Protein AF-A0A448UA08-F1 (afdb_monomer)

Mean predicted aligned error: 3.62 Å

Structure (mmCIF, N/CA/C/O backbone):
data_AF-A0A448UA08-F1
#
_entry.id   AF-A0A448UA08-F1
#
loop_
_atom_site.group_PDB
_atom_site.id
_atom_site.type_symbol
_atom_site.label_atom_id
_atom_site.label_alt_id
_atom_site.label_comp_id
_atom_site.label_asym_id
_atom_site.label_entity_id
_atom_site.label_seq_id
_atom_site.pdbx_PDB_ins_code
_atom_site.Cartn_x
_atom_site.Cartn_y
_atom_site.Cartn_z
_atom_site.occupancy
_atom_site.B_iso_or_equiv
_atom_site.auth_seq_id
_atom_site.auth_comp_id
_atom_site.auth_asym_id
_atom_site.auth_atom_id
_atom_site.pdbx_PDB_model_num
ATOM 1 N N . MET A 1 1 ? 6.856 -16.428 -6.184 1.00 82.19 1 MET A N 1
ATOM 2 C CA . MET A 1 1 ? 8.152 -16.648 -6.868 1.00 82.19 1 MET A CA 1
ATOM 3 C C . MET A 1 1 ? 9.101 -15.541 -6.446 1.00 82.19 1 MET A C 1
ATOM 5 O O . MET A 1 1 ? 8.613 -14.481 -6.077 1.00 82.19 1 MET A O 1
ATOM 9 N N . ASN A 1 2 ? 10.417 -15.766 -6.490 1.00 85.62 2 ASN A N 1
ATOM 10 C CA . ASN A 1 2 ? 11.399 -14.715 -6.211 1.00 85.62 2 ASN A CA 1
ATOM 11 C C . ASN A 1 2 ? 12.069 -14.265 -7.522 1.00 85.62 2 ASN A C 1
ATOM 13 O O . ASN A 1 2 ? 12.850 -15.025 -8.102 1.00 85.62 2 ASN A O 1
ATOM 17 N N . LEU A 1 3 ? 11.740 -13.056 -7.995 1.00 88.75 3 LEU A N 1
ATOM 18 C CA . LEU A 1 3 ? 12.295 -12.510 -9.236 1.00 88.75 3 LEU A CA 1
ATOM 19 C C . LEU A 1 3 ? 13.782 -12.180 -9.096 1.00 88.75 3 LEU A C 1
ATOM 21 O O . LEU A 1 3 ? 14.525 -12.410 -10.042 1.00 88.75 3 LEU A O 1
ATOM 25 N N . GLU A 1 4 ? 14.241 -11.792 -7.907 1.00 88.69 4 GLU A N 1
ATOM 26 C CA . GLU A 1 4 ? 15.662 -11.582 -7.616 1.00 88.69 4 GLU A CA 1
ATOM 27 C C . GLU A 1 4 ? 16.489 -12.848 -7.891 1.00 88.69 4 GLU A C 1
ATOM 29 O O . GLU A 1 4 ? 17.577 -12.789 -8.453 1.00 88.69 4 GLU A O 1
ATOM 34 N N . THR A 1 5 ? 15.955 -14.026 -7.553 1.00 92.19 5 THR A N 1
ATOM 35 C CA . THR A 1 5 ? 16.651 -15.301 -7.795 1.00 92.19 5 THR A CA 1
ATOM 36 C C . THR A 1 5 ? 16.575 -15.742 -9.259 1.00 92.19 5 THR A C 1
ATOM 38 O O . THR A 1 5 ? 17.511 -16.351 -9.772 1.00 92.19 5 THR A O 1
ATOM 41 N N . ILE A 1 6 ? 15.454 -15.474 -9.935 1.00 94.62 6 ILE A N 1
ATOM 42 C CA . ILE A 1 6 ? 15.188 -15.970 -11.296 1.00 94.62 6 ILE A CA 1
ATOM 43 C C . ILE A 1 6 ? 15.793 -15.048 -12.363 1.00 94.62 6 ILE A C 1
ATOM 45 O O . ILE A 1 6 ? 16.348 -15.521 -13.353 1.00 94.62 6 ILE A O 1
ATOM 49 N N . ASN A 1 7 ? 15.668 -13.737 -12.178 1.00 95.75 7 ASN A N 1
ATOM 50 C CA . ASN A 1 7 ? 16.154 -12.708 -13.086 1.00 95.75 7 ASN A CA 1
ATOM 51 C C . ASN A 1 7 ? 16.550 -11.439 -12.297 1.00 95.75 7 ASN A C 1
ATOM 53 O O . ASN A 1 7 ? 15.835 -10.434 -12.343 1.00 95.75 7 ASN A O 1
ATOM 57 N N . PRO A 1 8 ? 17.704 -11.455 -11.604 1.00 95.44 8 PRO A N 1
ATOM 58 C CA . PRO A 1 8 ? 18.147 -10.345 -10.753 1.00 95.44 8 PRO A CA 1
ATOM 59 C C . PRO A 1 8 ? 18.327 -9.033 -11.517 1.00 95.44 8 PRO A C 1
ATOM 61 O O . PRO A 1 8 ? 18.159 -7.956 -10.956 1.00 95.44 8 PRO A O 1
ATOM 64 N N . LYS A 1 9 ? 18.658 -9.105 -12.813 1.00 97.12 9 LYS A N 1
ATOM 65 C CA . LYS A 1 9 ? 18.801 -7.911 -13.649 1.00 97.12 9 LYS A CA 1
ATOM 66 C C . LYS A 1 9 ? 17.457 -7.213 -13.855 1.00 97.12 9 LYS A C 1
ATOM 68 O O . LYS A 1 9 ? 17.401 -5.993 -13.767 1.00 97.12 9 LYS A O 1
ATOM 73 N N . LEU A 1 10 ? 16.401 -7.983 -14.122 1.00 97.31 10 LEU A N 1
ATOM 74 C CA . LEU A 1 10 ? 15.052 -7.436 -14.266 1.00 97.31 10 LEU A CA 1
ATOM 75 C C . LEU A 1 10 ? 14.540 -6.876 -12.935 1.00 97.31 10 LEU A C 1
ATOM 77 O O . LEU A 1 10 ? 13.966 -5.795 -12.924 1.00 97.31 10 LEU A O 1
ATOM 81 N N . GLU A 1 11 ? 14.803 -7.566 -11.822 1.00 95.31 11 GLU A N 1
ATOM 82 C CA . GLU A 1 11 ? 14.469 -7.058 -10.484 1.00 95.31 11 GLU A CA 1
ATOM 83 C C . GLU A 1 11 ? 15.167 -5.718 -10.195 1.00 95.31 11 GLU A C 1
ATOM 85 O O . GLU A 1 11 ? 14.524 -4.768 -9.759 1.00 95.31 11 GLU A O 1
ATOM 90 N N . SER A 1 12 ? 16.467 -5.606 -10.504 1.00 96.81 12 SER A N 1
ATOM 91 C CA . SER A 1 12 ? 17.219 -4.351 -10.355 1.00 96.81 12 SER A CA 1
ATOM 92 C C . SER A 1 12 ? 16.632 -3.230 -11.209 1.00 96.81 12 SER A C 1
ATOM 94 O O . SER A 1 12 ? 16.455 -2.124 -10.713 1.00 96.81 12 SER A O 1
ATOM 96 N N . GLU A 1 13 ? 16.276 -3.509 -12.467 1.00 98.12 13 GLU A N 1
ATOM 97 C CA . GLU A 1 13 ? 15.674 -2.514 -13.364 1.00 98.12 13 GLU A CA 1
ATOM 98 C C . GLU A 1 13 ? 14.334 -1.991 -12.821 1.00 98.12 13 GLU A C 1
ATOM 100 O O . GLU A 1 13 ? 14.085 -0.786 -12.829 1.00 98.12 13 GLU A O 1
ATOM 105 N N . ILE A 1 14 ? 13.485 -2.878 -12.293 1.00 98.25 14 ILE A N 1
ATOM 106 C CA . ILE A 1 14 ? 12.217 -2.498 -11.654 1.00 98.25 14 ILE A CA 1
ATOM 107 C C . ILE A 1 14 ? 12.486 -1.638 -10.408 1.00 98.25 14 ILE A C 1
ATOM 109 O O . ILE A 1 14 ? 11.881 -0.574 -10.257 1.00 98.25 14 ILE A O 1
ATOM 113 N N . ASN A 1 15 ? 13.417 -2.055 -9.545 1.00 96.25 15 ASN A N 1
ATOM 114 C CA . ASN A 1 15 ? 13.786 -1.322 -8.329 1.00 96.25 15 ASN A CA 1
ATOM 115 C C . ASN A 1 15 ? 14.348 0.073 -8.640 1.00 96.25 15 ASN A C 1
ATOM 117 O O . ASN A 1 15 ? 14.017 1.039 -7.953 1.00 96.25 15 ASN A O 1
ATOM 121 N N . GLU A 1 16 ? 15.168 0.197 -9.684 1.00 97.94 16 GLU A N 1
ATOM 122 C CA . GLU A 1 16 ? 15.737 1.468 -10.136 1.00 97.94 16 GLU A CA 1
ATOM 123 C C . GLU A 1 16 ? 14.648 2.430 -10.616 1.00 97.94 16 GLU A C 1
ATOM 125 O O . GLU A 1 16 ? 14.655 3.595 -10.218 1.00 97.94 16 GLU A O 1
ATOM 130 N N . LEU A 1 17 ? 13.670 1.947 -11.394 1.00 98.44 17 LEU A N 1
ATOM 131 C CA . LEU A 1 17 ? 12.537 2.764 -11.842 1.00 98.44 17 LEU A CA 1
ATOM 132 C C . LEU A 1 17 ? 11.699 3.280 -10.666 1.00 98.44 17 LEU A C 1
ATOM 134 O O . LEU A 1 17 ? 11.322 4.454 -10.656 1.00 98.44 17 LEU A O 1
ATOM 138 N N . VAL A 1 18 ? 11.430 2.435 -9.664 1.00 97.44 18 VAL A N 1
ATOM 139 C CA . VAL A 1 18 ? 10.711 2.856 -8.448 1.00 97.44 18 VAL A CA 1
ATOM 140 C C . VAL A 1 18 ? 11.518 3.905 -7.683 1.00 97.44 18 VAL A C 1
ATOM 142 O O . VAL A 1 18 ? 10.982 4.970 -7.374 1.00 97.44 18 VAL A O 1
ATOM 145 N N . CYS A 1 19 ? 12.812 3.663 -7.448 1.00 96.56 19 CYS A N 1
ATOM 146 C CA . CYS A 1 19 ? 13.693 4.609 -6.758 1.00 96.56 19 CYS A CA 1
ATOM 147 C C . CYS A 1 19 ? 13.777 5.963 -7.476 1.00 96.56 19 CYS A C 1
ATOM 149 O O . CYS A 1 19 ? 13.692 7.008 -6.831 1.00 96.56 19 CYS A O 1
ATOM 151 N N . GLU A 1 20 ? 13.927 5.959 -8.803 1.00 97.19 20 GLU A N 1
ATOM 152 C CA . GLU A 1 20 ? 13.999 7.185 -9.601 1.00 97.19 20 GLU A CA 1
ATOM 153 C C . GLU A 1 20 ? 12.710 8.011 -9.470 1.00 97.19 20 GLU A C 1
ATOM 155 O O . GLU A 1 20 ? 12.763 9.244 -9.368 1.00 97.19 20 GLU A O 1
ATOM 160 N N . SER A 1 21 ? 11.563 7.329 -9.420 1.00 97.50 21 SER A N 1
ATOM 161 C CA . SER A 1 21 ? 10.237 7.946 -9.398 1.00 97.50 21 SER A CA 1
ATOM 162 C C . SER A 1 21 ? 10.002 8.867 -8.191 1.00 97.50 21 SER A C 1
ATOM 164 O O . SER A 1 21 ? 9.302 9.868 -8.325 1.00 97.50 21 SER A O 1
ATOM 166 N N . HIS A 1 22 ? 10.628 8.603 -7.035 1.00 93.94 22 HIS A N 1
ATOM 167 C CA . HIS A 1 22 ? 10.411 9.358 -5.788 1.00 93.94 22 HIS A CA 1
ATOM 168 C C . HIS A 1 22 ? 10.786 10.843 -5.872 1.00 93.94 22 HIS A C 1
ATOM 170 O O . HIS A 1 22 ? 10.293 11.652 -5.092 1.00 93.94 22 HIS A O 1
ATOM 176 N N . SER A 1 23 ? 11.673 11.202 -6.801 1.00 94.12 23 SER A N 1
ATOM 177 C CA . SER A 1 23 ? 12.150 12.578 -6.986 1.00 94.12 23 SER A CA 1
ATOM 178 C C . SER A 1 23 ? 11.369 13.371 -8.037 1.00 94.12 23 SER A C 1
ATOM 180 O O . SER A 1 23 ? 11.673 14.543 -8.265 1.00 94.12 23 SER A O 1
ATOM 182 N N . LYS A 1 24 ? 10.407 12.732 -8.712 1.00 97.31 24 LYS A N 1
ATOM 183 C CA . LYS A 1 24 ? 9.719 13.284 -9.880 1.00 97.31 24 LYS A CA 1
ATOM 184 C C . LYS A 1 24 ? 8.374 13.900 -9.514 1.00 97.31 24 LYS A C 1
ATOM 186 O O . LYS A 1 24 ? 7.798 13.599 -8.468 1.00 97.31 24 LYS A O 1
ATOM 191 N N . ASP A 1 25 ? 7.863 14.748 -10.405 1.00 97.38 25 ASP A N 1
ATOM 192 C CA . ASP A 1 25 ? 6.482 15.215 -10.310 1.00 97.38 25 ASP A CA 1
ATOM 193 C C . ASP A 1 25 ? 5.482 14.078 -10.568 1.00 97.38 25 ASP A C 1
ATOM 195 O O . ASP A 1 25 ? 5.855 12.971 -10.956 1.00 97.38 25 ASP A O 1
ATOM 199 N N . PHE A 1 26 ? 4.195 14.352 -10.348 1.00 97.00 26 PHE A N 1
ATOM 200 C CA . PHE A 1 26 ? 3.144 13.345 -10.474 1.00 97.00 26 PHE A CA 1
ATOM 201 C C . PHE A 1 26 ? 3.161 12.622 -11.830 1.00 97.00 26 PHE A C 1
ATOM 203 O O . PHE A 1 26 ? 3.098 11.396 -11.862 1.00 97.00 26 PHE A O 1
ATOM 210 N N . SER A 1 27 ? 3.266 13.357 -12.942 1.00 97.62 27 SER A N 1
ATOM 211 C CA . SER A 1 27 ? 3.140 12.774 -14.283 1.00 97.62 27 SER A CA 1
ATOM 212 C C . SER A 1 27 ? 4.338 11.892 -14.620 1.00 97.62 27 SER A C 1
ATOM 214 O O . SER A 1 27 ? 4.181 10.818 -15.205 1.00 97.62 27 SER A O 1
ATOM 216 N N . GLU A 1 28 ? 5.542 12.344 -14.275 1.00 98.00 28 GLU A N 1
ATOM 217 C CA . GLU A 1 28 ? 6.762 11.571 -14.489 1.00 98.00 28 GLU A CA 1
ATOM 218 C C . GLU A 1 28 ? 6.836 10.364 -13.544 1.00 98.00 28 GLU A C 1
ATOM 220 O O . GLU A 1 28 ? 7.169 9.260 -13.983 1.00 98.00 28 GLU A O 1
ATOM 225 N N . ARG A 1 29 ? 6.461 10.543 -12.270 1.00 98.38 29 ARG A N 1
ATOM 226 C CA . ARG A 1 29 ? 6.401 9.468 -11.270 1.00 98.38 29 ARG A CA 1
ATOM 227 C C . ARG A 1 29 ? 5.413 8.383 -11.691 1.00 98.38 29 ARG A C 1
ATOM 229 O O . ARG A 1 29 ? 5.778 7.210 -11.701 1.00 98.38 29 ARG A O 1
ATOM 236 N N . GLU A 1 30 ? 4.205 8.757 -12.111 1.00 98.50 30 GLU A N 1
ATOM 237 C CA . GLU A 1 30 ? 3.192 7.819 -12.610 1.00 98.50 30 GLU A CA 1
ATOM 238 C C . GLU A 1 30 ? 3.712 7.017 -13.811 1.00 98.50 30 GLU A C 1
ATOM 240 O O . GLU A 1 30 ? 3.567 5.795 -13.860 1.00 98.50 30 GLU A O 1
ATOM 245 N N . SER A 1 31 ? 4.350 7.696 -14.770 1.00 98.50 31 SER A N 1
ATOM 246 C CA . SER A 1 31 ? 4.910 7.070 -15.971 1.00 98.50 31 SER A CA 1
ATOM 247 C C . SER A 1 31 ? 5.987 6.032 -15.634 1.00 98.50 31 SER A C 1
ATOM 249 O O . SER A 1 31 ? 5.935 4.900 -16.123 1.00 98.50 31 SER A O 1
ATOM 251 N N . LEU A 1 32 ? 6.933 6.379 -14.752 1.00 98.75 32 LEU A N 1
ATOM 252 C CA . LEU A 1 32 ? 7.996 5.470 -14.310 1.00 98.75 32 LEU A CA 1
ATOM 253 C C . LEU A 1 32 ? 7.443 4.258 -13.559 1.00 98.75 32 LEU A C 1
ATOM 255 O O . LEU A 1 32 ? 7.852 3.130 -13.832 1.00 98.75 32 LEU A O 1
ATOM 259 N N . LEU A 1 33 ? 6.485 4.472 -12.657 1.00 98.69 33 LEU A N 1
ATOM 260 C CA . LEU A 1 33 ? 5.883 3.392 -11.881 1.00 98.69 33 LEU A CA 1
ATOM 261 C C . LEU A 1 33 ? 5.042 2.447 -12.748 1.00 98.69 33 LEU A C 1
ATOM 263 O O . LEU A 1 33 ? 5.132 1.231 -12.592 1.00 98.69 33 LEU A O 1
ATOM 267 N N . LYS A 1 34 ? 4.279 2.967 -13.719 1.00 98.56 34 LYS A N 1
ATOM 268 C CA . LYS A 1 34 ? 3.564 2.124 -14.693 1.00 98.56 34 LYS A CA 1
ATOM 269 C C . LYS A 1 34 ? 4.529 1.334 -15.573 1.00 98.56 34 LYS A C 1
ATOM 271 O O . LYS A 1 34 ? 4.305 0.149 -15.797 1.00 98.56 34 LYS A O 1
ATOM 276 N N . LYS A 1 35 ? 5.637 1.948 -16.003 1.00 98.62 35 LYS A N 1
ATOM 277 C CA . LYS A 1 35 ? 6.702 1.238 -16.723 1.00 98.62 35 LYS A CA 1
ATOM 278 C C . LYS A 1 35 ? 7.294 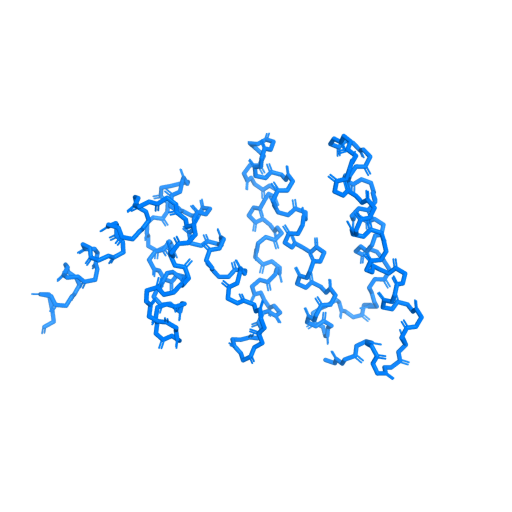0.111 -15.872 1.00 98.62 35 LYS A C 1
ATOM 280 O O . LYS A 1 35 ? 7.471 -0.990 -16.383 1.00 98.62 35 LYS A O 1
ATOM 285 N N . ALA A 1 36 ? 7.570 0.360 -14.591 1.00 98.62 36 ALA A N 1
ATOM 286 C CA . ALA A 1 36 ? 8.054 -0.665 -13.667 1.00 98.62 36 ALA A CA 1
ATOM 287 C C . ALA A 1 36 ? 7.044 -1.815 -13.523 1.00 98.62 36 ALA A C 1
ATOM 289 O O . ALA A 1 36 ? 7.430 -2.980 -13.559 1.00 98.62 36 ALA A O 1
ATOM 290 N N . PHE A 1 37 ? 5.749 -1.499 -13.436 1.00 98.50 37 PHE A N 1
ATOM 291 C CA . PHE A 1 37 ? 4.683 -2.498 -13.354 1.00 98.50 37 PHE A CA 1
ATOM 292 C C . PHE A 1 37 ? 4.602 -3.370 -14.615 1.00 98.50 37 PHE A C 1
ATOM 294 O O . PHE A 1 37 ? 4.483 -4.590 -14.517 1.00 98.50 37 PHE A O 1
ATOM 301 N N . ASP A 1 38 ? 4.720 -2.764 -15.798 1.00 98.44 38 ASP A N 1
ATOM 302 C CA . ASP A 1 38 ? 4.668 -3.469 -17.084 1.00 98.44 38 ASP A CA 1
ATOM 303 C C . ASP A 1 38 ? 5.864 -4.409 -17.317 1.00 98.44 38 ASP A C 1
ATOM 305 O O . ASP A 1 38 ? 5.757 -5.357 -18.101 1.00 98.44 38 ASP A O 1
ATOM 309 N N . LEU A 1 39 ? 6.989 -4.181 -16.629 1.00 98.38 39 LEU A N 1
ATOM 310 C CA . LEU A 1 39 ? 8.154 -5.071 -16.655 1.00 98.38 39 LEU A CA 1
ATOM 311 C C . LEU A 1 39 ? 7.957 -6.352 -15.830 1.00 98.38 39 LEU A C 1
ATOM 313 O O . LEU A 1 39 ? 8.658 -7.340 -16.069 1.00 98.38 39 LEU A O 1
ATOM 317 N N . ILE A 1 40 ? 7.014 -6.373 -14.882 1.00 97.62 40 ILE A N 1
ATOM 318 C CA . ILE A 1 40 ? 6.760 -7.548 -14.043 1.00 97.62 40 ILE A CA 1
ATOM 319 C C . ILE A 1 40 ? 6.195 -8.683 -14.917 1.00 97.62 40 ILE A C 1
ATOM 321 O O . ILE A 1 40 ? 5.174 -8.498 -15.592 1.00 97.62 40 ILE A O 1
ATOM 325 N N . PRO A 1 41 ? 6.795 -9.893 -14.907 1.00 96.75 41 PRO A N 1
ATOM 326 C CA . PRO A 1 41 ? 6.301 -10.988 -15.730 1.00 96.75 41 PRO A CA 1
ATOM 327 C C . PRO A 1 41 ? 4.860 -11.376 -15.377 1.00 96.75 41 PRO A C 1
ATOM 329 O O . PRO A 1 41 ? 4.481 -11.483 -14.210 1.00 96.75 41 PRO A O 1
ATOM 332 N N . LYS A 1 42 ? 4.038 -11.642 -16.396 1.00 95.81 42 LYS A N 1
ATOM 333 C CA . LYS A 1 42 ? 2.649 -12.067 -16.187 1.00 95.81 42 LYS A CA 1
ATOM 334 C C . LY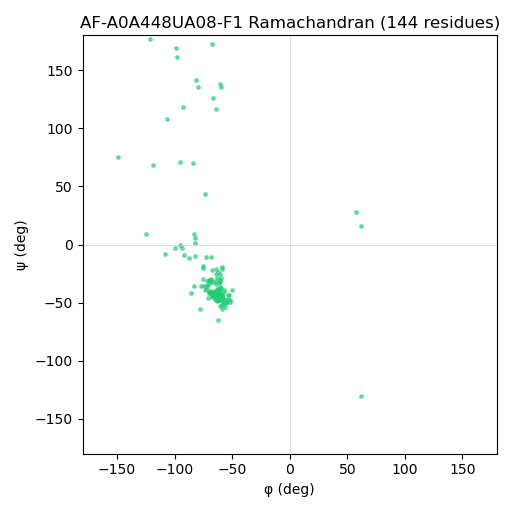S A 1 42 ? 2.567 -13.572 -15.881 1.00 95.81 42 LYS A C 1
ATOM 336 O O . LYS A 1 42 ? 3.260 -14.351 -16.534 1.00 95.81 42 LYS A O 1
ATOM 341 N N . PRO A 1 43 ? 1.676 -13.994 -14.965 1.00 95.44 43 PRO A N 1
ATOM 342 C CA . PRO A 1 43 ? 0.766 -13.151 -14.186 1.00 95.44 43 PRO A CA 1
ATOM 343 C C . PRO A 1 43 ? 1.478 -12.483 -12.993 1.00 95.44 43 PRO A C 1
ATOM 345 O O . PRO A 1 43 ? 2.219 -13.131 -12.256 1.00 95.44 43 PRO A O 1
ATOM 348 N N . VAL A 1 44 ? 1.225 -11.184 -12.787 1.00 94.38 44 VAL A N 1
ATOM 349 C CA . VAL A 1 44 ? 1.934 -10.358 -11.784 1.00 94.38 44 VAL A CA 1
ATOM 350 C C . VAL A 1 44 ? 1.755 -10.867 -10.350 1.00 94.38 44 VAL A C 1
ATOM 352 O O . VAL A 1 44 ? 2.630 -10.690 -9.506 1.00 94.38 44 VAL A O 1
ATOM 355 N N . ASN A 1 45 ? 0.660 -11.582 -10.077 1.00 90.75 45 ASN A N 1
ATOM 356 C CA . ASN A 1 45 ? 0.373 -12.135 -8.756 1.00 90.75 45 ASN A CA 1
ATOM 357 C C . ASN A 1 45 ? 1.318 -13.264 -8.311 1.00 90.75 45 ASN A C 1
ATOM 359 O O . ASN A 1 45 ? 1.324 -13.639 -7.143 1.00 90.75 45 ASN A O 1
ATOM 363 N N . GLN A 1 46 ? 2.151 -13.792 -9.209 1.00 92.31 46 GLN A N 1
ATOM 364 C CA . GLN A 1 46 ? 3.175 -14.779 -8.859 1.00 92.31 46 GLN A CA 1
ATOM 365 C C . GLN A 1 46 ? 4.456 -14.146 -8.295 1.00 92.31 46 GLN A C 1
ATOM 367 O O . GLN A 1 46 ? 5.305 -14.872 -7.766 1.00 92.31 46 GLN A O 1
ATOM 372 N N . TRP A 1 47 ? 4.598 -12.821 -8.368 1.00 92.44 47 TRP A N 1
ATOM 373 C CA . TRP A 1 47 ? 5.828 -12.082 -8.070 1.00 92.44 47 TRP A CA 1
ATOM 374 C C . TRP A 1 47 ? 5.617 -11.108 -6.908 1.00 92.44 47 TRP A C 1
ATOM 376 O O . TRP A 1 47 ? 5.616 -9.897 -7.094 1.00 92.44 47 TRP A O 1
ATOM 386 N N . SER A 1 48 ? 5.409 -11.644 -5.702 1.00 90.31 48 SER A N 1
ATOM 387 C CA . SER A 1 48 ? 4.980 -10.868 -4.529 1.00 90.31 48 SER A CA 1
ATOM 388 C C . SER A 1 48 ? 5.838 -9.634 -4.253 1.00 90.31 48 SER A C 1
ATOM 390 O O . SER A 1 48 ? 5.277 -8.559 -4.079 1.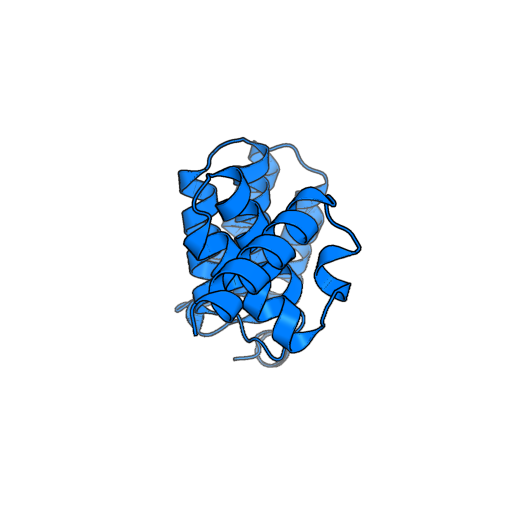00 90.31 48 SER A O 1
ATOM 392 N N . HIS A 1 49 ? 7.169 -9.757 -4.258 1.00 90.06 49 HIS A N 1
ATOM 393 C CA . HIS A 1 49 ? 8.065 -8.639 -3.947 1.00 90.06 49 HIS A CA 1
ATOM 394 C C . HIS A 1 49 ? 7.939 -7.459 -4.937 1.00 90.06 49 HIS A C 1
ATOM 396 O O . HIS A 1 49 ? 7.451 -6.406 -4.514 1.00 90.06 49 HIS A O 1
ATOM 402 N N . PRO A 1 50 ? 8.273 -7.599 -6.238 1.00 93.69 50 PRO A N 1
ATOM 403 C CA . PRO A 1 50 ? 8.190 -6.473 -7.170 1.00 93.69 50 PRO A CA 1
ATOM 404 C C . PRO A 1 50 ? 6.750 -5.984 -7.361 1.00 93.69 50 PRO A C 1
ATOM 406 O O . PRO A 1 50 ? 6.526 -4.779 -7.474 1.00 93.69 50 PRO A O 1
ATOM 409 N N . THR A 1 51 ? 5.754 -6.880 -7.327 1.00 94.88 51 THR A N 1
ATOM 410 C CA . THR A 1 51 ? 4.347 -6.476 -7.437 1.00 94.88 51 THR A CA 1
ATOM 411 C C . THR A 1 51 ? 3.920 -5.637 -6.241 1.00 94.88 51 THR A C 1
ATOM 413 O O . THR A 1 51 ? 3.354 -4.568 -6.444 1.00 94.88 51 THR A O 1
ATOM 416 N N . THR A 1 52 ? 4.224 -6.044 -5.005 1.00 93.19 52 THR A N 1
ATOM 417 C CA . THR A 1 52 ? 3.874 -5.254 -3.809 1.00 93.19 52 THR A CA 1
ATOM 418 C C . THR A 1 52 ? 4.563 -3.893 -3.837 1.00 93.19 52 THR A C 1
ATOM 420 O O . THR A 1 52 ? 3.904 -2.874 -3.659 1.00 93.19 52 THR A O 1
ATOM 423 N N . MET A 1 53 ? 5.869 -3.858 -4.117 1.00 93.56 53 MET A N 1
ATOM 424 C CA . MET A 1 53 ? 6.644 -2.616 -4.136 1.00 93.56 53 MET A CA 1
ATOM 425 C C . MET A 1 53 ? 6.078 -1.600 -5.140 1.00 93.56 53 MET A C 1
ATOM 427 O O . MET A 1 53 ? 5.809 -0.456 -4.775 1.00 93.56 53 MET A O 1
ATOM 431 N N . VAL A 1 54 ? 5.862 -2.009 -6.396 1.00 96.88 54 VAL A N 1
ATOM 432 C CA . VAL A 1 54 ? 5.377 -1.095 -7.443 1.00 96.88 54 VAL A CA 1
ATOM 433 C C . VAL A 1 54 ? 3.937 -0.651 -7.180 1.00 96.88 54 VAL A C 1
ATOM 435 O O . VAL A 1 54 ? 3.604 0.520 -7.360 1.00 96.88 54 VAL A O 1
ATOM 438 N N . THR A 1 55 ? 3.070 -1.570 -6.749 1.00 97.06 55 THR A N 1
ATOM 439 C CA . THR A 1 55 ? 1.650 -1.258 -6.532 1.00 97.06 55 THR A CA 1
ATOM 440 C C . THR A 1 55 ? 1.431 -0.362 -5.317 1.00 97.06 55 THR A C 1
ATOM 442 O O . THR A 1 55 ? 0.594 0.532 -5.389 1.00 97.06 55 THR A O 1
ATOM 445 N N . ILE A 1 56 ? 2.220 -0.499 -4.247 1.00 96.25 56 ILE A N 1
ATOM 446 C CA . ILE A 1 56 ? 2.172 0.442 -3.119 1.00 96.25 56 ILE A CA 1
ATOM 447 C C . ILE A 1 56 ? 2.661 1.828 -3.527 1.00 96.25 56 ILE A C 1
ATOM 449 O O . ILE A 1 56 ? 1.970 2.803 -3.254 1.00 96.25 56 ILE A O 1
ATOM 453 N N . ALA A 1 57 ? 3.767 1.926 -4.268 1.00 97.19 57 ALA A N 1
ATOM 454 C CA . ALA A 1 57 ? 4.252 3.220 -4.743 1.00 97.19 57 ALA A CA 1
ATOM 455 C C . ALA A 1 57 ? 3.228 3.940 -5.648 1.00 97.19 57 ALA A C 1
ATOM 457 O O . ALA A 1 57 ? 3.096 5.164 -5.585 1.00 97.19 57 ALA A O 1
ATOM 458 N N . LEU A 1 58 ? 2.484 3.192 -6.477 1.00 98.50 58 LEU A N 1
ATOM 459 C CA . LEU A 1 58 ? 1.365 3.729 -7.261 1.00 98.50 58 LEU A CA 1
ATOM 460 C C . LEU A 1 58 ? 0.203 4.155 -6.364 1.00 98.50 58 LEU A C 1
ATOM 462 O O . LEU A 1 58 ? -0.351 5.234 -6.555 1.00 98.50 58 LEU A O 1
ATOM 466 N N . ALA A 1 59 ? -0.164 3.330 -5.386 1.00 98.12 59 ALA A N 1
ATOM 467 C CA . ALA A 1 59 ? -1.252 3.640 -4.474 1.00 98.12 59 ALA A CA 1
ATOM 468 C C . ALA A 1 59 ? -0.998 4.923 -3.672 1.00 98.12 59 ALA A C 1
ATOM 470 O O . ALA A 1 59 ? -1.883 5.770 -3.608 1.00 98.12 59 ALA A O 1
ATOM 471 N N . GLU A 1 60 ? 0.204 5.086 -3.116 1.00 97.19 60 GLU A N 1
ATOM 472 C CA . GLU A 1 60 ? 0.626 6.300 -2.408 1.00 97.19 60 GLU A CA 1
ATOM 473 C C . GLU A 1 60 ? 0.559 7.525 -3.321 1.00 97.19 60 GLU A C 1
ATOM 475 O O . GLU A 1 60 ? -0.035 8.533 -2.952 1.00 97.19 60 GLU A O 1
ATOM 480 N N . LEU A 1 61 ? 1.078 7.419 -4.552 1.00 98.25 61 LEU A N 1
ATOM 481 C CA . LEU A 1 61 ? 1.017 8.504 -5.534 1.00 98.25 61 LEU A CA 1
ATOM 482 C C . LEU A 1 61 ? -0.422 8.984 -5.780 1.00 98.25 61 LEU A C 1
ATOM 484 O O . LEU A 1 61 ? -0.685 10.188 -5.805 1.00 98.25 61 LEU A O 1
ATOM 488 N N . PHE A 1 62 ? -1.350 8.050 -5.990 1.00 98.50 62 PHE A N 1
ATOM 489 C CA . PHE A 1 62 ? -2.751 8.384 -6.241 1.00 98.50 62 PHE A CA 1
ATOM 490 C C . PHE A 1 62 ? -3.471 8.873 -4.985 1.00 98.50 62 PHE A C 1
ATOM 492 O O . PHE A 1 62 ? -4.298 9.779 -5.079 1.00 98.50 62 PHE A O 1
ATOM 499 N N . TYR A 1 63 ? -3.143 8.320 -3.819 1.00 98.00 63 TYR A N 1
ATOM 500 C CA . TYR A 1 63 ? -3.689 8.755 -2.538 1.00 98.00 63 TYR A CA 1
ATOM 501 C C . TYR A 1 63 ? -3.276 10.201 -2.219 1.00 98.00 63 TYR A C 1
ATOM 503 O O . TYR A 1 63 ? -4.148 11.028 -1.947 1.00 98.00 63 TYR A O 1
ATOM 511 N N . ASP A 1 64 ? -1.996 10.545 -2.388 1.00 96.25 64 ASP A N 1
ATOM 512 C CA . ASP A 1 64 ? -1.472 11.910 -2.217 1.00 96.25 64 ASP A CA 1
ATOM 513 C C . ASP A 1 64 ? -2.126 12.907 -3.189 1.00 96.25 64 ASP A C 1
ATOM 515 O O . ASP A 1 64 ? -2.342 14.077 -2.865 1.00 96.25 64 ASP A O 1
ATOM 519 N N . ALA A 1 65 ? -2.486 12.441 -4.389 1.00 97.19 65 ALA A N 1
ATOM 520 C CA . ALA A 1 65 ? -3.217 13.216 -5.391 1.00 97.19 65 ALA A CA 1
ATOM 521 C C . ALA A 1 65 ? -4.743 13.247 -5.166 1.00 97.19 65 ALA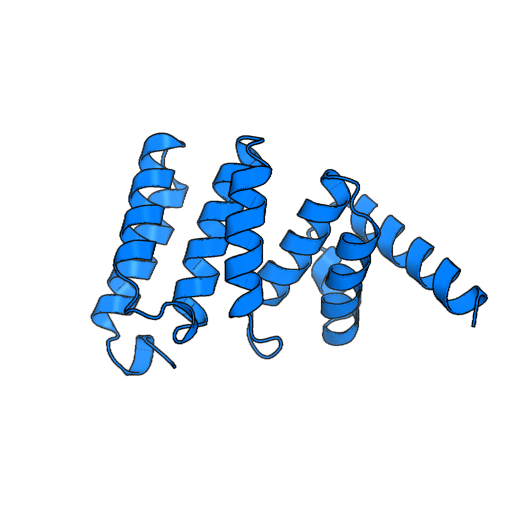 A C 1
ATOM 523 O O . ALA A 1 65 ? -5.478 13.777 -6.004 1.00 97.19 65 ALA A O 1
ATOM 524 N N . ASN A 1 66 ? -5.231 12.684 -4.055 1.00 96.88 66 ASN A N 1
ATOM 525 C CA . ASN A 1 66 ? -6.645 12.552 -3.707 1.00 96.88 66 ASN A CA 1
ATOM 526 C C . ASN A 1 66 ? -7.486 11.777 -4.750 1.00 96.88 66 ASN A C 1
ATOM 528 O O . ASN A 1 66 ? -8.693 11.988 -4.886 1.00 96.88 66 ASN A O 1
ATOM 532 N N . GLN A 1 67 ? -6.856 10.866 -5.494 1.00 98.06 67 GLN A N 1
ATOM 533 C CA . GLN A 1 67 ? -7.486 9.973 -6.470 1.00 98.06 67 GLN A CA 1
ATOM 534 C C . GLN A 1 67 ? -7.797 8.617 -5.820 1.00 98.06 67 GLN A C 1
ATOM 536 O O . GLN A 1 67 ? -7.167 7.598 -6.106 1.00 98.06 67 GLN A O 1
ATOM 541 N N . GLN A 1 68 ? -8.785 8.618 -4.922 1.00 97.19 68 GLN A N 1
ATOM 542 C CA . GLN A 1 68 ? -9.078 7.495 -4.021 1.00 97.19 68 GLN A CA 1
ATOM 543 C C . GLN A 1 68 ? -9.411 6.180 -4.751 1.00 97.19 68 GLN A C 1
ATOM 545 O O . GLN A 1 68 ? -8.977 5.116 -4.320 1.00 97.19 68 GLN A O 1
ATOM 550 N N . GLU A 1 69 ? -10.130 6.232 -5.878 1.00 97.56 69 GLU A N 1
ATOM 551 C CA . GLU A 1 69 ? -10.496 5.026 -6.642 1.00 97.56 69 GLU A CA 1
ATOM 552 C C . GLU A 1 69 ? -9.275 4.327 -7.265 1.00 97.56 69 GLU A C 1
ATOM 554 O O . GLU A 1 69 ? -9.159 3.100 -7.201 1.00 97.56 69 GLU A O 1
ATOM 559 N N . GLU A 1 70 ? -8.337 5.092 -7.835 1.00 98.25 70 GLU A N 1
ATOM 560 C CA . GLU A 1 70 ? -7.096 4.525 -8.375 1.00 98.25 70 GLU A CA 1
ATOM 561 C C . GLU A 1 70 ? -6.194 4.023 -7.246 1.00 98.25 70 GLU A C 1
ATOM 563 O O . GLU A 1 70 ? -5.658 2.919 -7.345 1.00 98.25 70 GLU A O 1
ATOM 568 N N . ALA A 1 71 ? -6.088 4.766 -6.142 1.00 98.44 71 ALA A N 1
ATOM 569 C CA . ALA A 1 71 ? -5.343 4.319 -4.970 1.00 98.44 71 ALA A CA 1
ATOM 570 C C . ALA A 1 71 ? -5.872 2.975 -4.433 1.00 98.44 71 ALA A C 1
ATOM 572 O O . ALA A 1 71 ? -5.098 2.030 -4.274 1.00 98.44 71 ALA A O 1
ATOM 573 N N . GLU A 1 72 ? -7.190 2.835 -4.240 1.00 98.12 72 GLU A N 1
ATOM 574 C CA . GLU A 1 72 ? -7.791 1.597 -3.723 1.00 98.12 72 GLU A CA 1
ATOM 575 C C . GLU A 1 72 ? -7.540 0.403 -4.656 1.00 98.12 72 GLU A C 1
ATOM 577 O O . GLU A 1 72 ? -7.271 -0.710 -4.196 1.00 98.12 72 GLU A O 1
ATOM 582 N N . LYS A 1 73 ? -7.607 0.615 -5.974 1.00 98.12 73 LYS A N 1
ATOM 583 C CA . LYS A 1 73 ? -7.322 -0.419 -6.978 1.00 98.12 73 LYS A CA 1
ATOM 584 C C . LYS A 1 73 ? -5.904 -0.971 -6.832 1.00 98.12 73 LYS A C 1
ATOM 586 O O . LYS A 1 73 ? -5.724 -2.189 -6.868 1.00 98.12 73 LYS A O 1
ATOM 591 N N . TRP A 1 74 ? -4.913 -0.103 -6.638 1.00 98.25 74 TRP A N 1
ATOM 592 C CA . TRP A 1 74 ? -3.529 -0.527 -6.437 1.00 98.25 74 TRP A CA 1
ATOM 593 C C . TRP A 1 74 ? -3.304 -1.169 -5.063 1.00 98.25 74 TRP A C 1
ATOM 595 O O . TRP A 1 74 ? -2.631 -2.197 -4.989 1.00 98.25 74 TRP A O 1
ATOM 605 N N . ILE A 1 75 ? -3.944 -0.660 -4.002 1.00 97.38 75 ILE A N 1
ATOM 606 C CA . ILE A 1 75 ? -3.926 -1.279 -2.661 1.00 97.38 75 ILE A CA 1
ATOM 607 C C . ILE A 1 75 ? -4.477 -2.706 -2.708 1.00 97.38 75 ILE A C 1
ATOM 609 O O . ILE A 1 75 ? -3.871 -3.616 -2.149 1.00 97.38 75 ILE A O 1
ATOM 613 N N . LYS A 1 76 ? -5.606 -2.930 -3.390 1.00 96.38 76 LYS A N 1
ATOM 614 C CA . LYS A 1 76 ? -6.204 -4.267 -3.533 1.00 96.38 76 LYS A CA 1
ATOM 615 C C . LYS A 1 76 ? -5.236 -5.243 -4.194 1.00 96.38 76 LYS A C 1
ATOM 617 O O . LYS A 1 76 ? -5.040 -6.335 -3.672 1.00 96.38 76 LYS A O 1
ATOM 622 N N . LEU A 1 77 ? -4.583 -4.829 -5.280 1.00 95.75 77 LEU A N 1
ATOM 623 C CA . LEU A 1 77 ? -3.598 -5.673 -5.954 1.00 95.75 77 LEU A CA 1
ATOM 624 C C . LEU A 1 77 ? -2.375 -5.960 -5.069 1.00 95.75 77 LEU A C 1
ATOM 626 O O . LEU A 1 77 ? -1.898 -7.092 -5.052 1.00 95.75 77 LEU A O 1
ATOM 630 N N . ALA A 1 78 ? -1.893 -4.972 -4.308 1.00 94.44 78 ALA A N 1
ATOM 631 C CA . ALA A 1 78 ? -0.813 -5.177 -3.343 1.00 94.44 78 ALA A CA 1
ATOM 632 C C . ALA A 1 78 ? -1.203 -6.223 -2.285 1.00 94.44 78 ALA A C 1
ATOM 634 O O . ALA A 1 78 ? -0.437 -7.139 -2.001 1.00 94.44 78 ALA A O 1
ATOM 635 N N . LEU A 1 79 ? -2.421 -6.128 -1.743 1.00 93.12 79 LEU A N 1
ATOM 636 C CA . LEU A 1 79 ? -2.943 -7.043 -0.725 1.00 93.12 79 LEU A CA 1
ATOM 637 C C . LEU A 1 79 ? -3.191 -8.466 -1.250 1.00 93.12 79 LEU A C 1
ATOM 639 O O . LEU A 1 79 ? -3.045 -9.419 -0.493 1.00 93.12 79 LEU A O 1
ATOM 643 N N . GLU A 1 80 ? -3.534 -8.635 -2.531 1.00 92.25 80 GLU A N 1
ATOM 644 C CA . GLU A 1 80 ? -3.703 -9.960 -3.153 1.00 92.25 80 GLU A CA 1
ATOM 645 C C . GLU A 1 80 ? -2.406 -10.780 -3.182 1.00 92.25 80 GLU A C 1
ATOM 647 O O . GLU A 1 80 ? -2.447 -12.012 -3.179 1.00 92.25 80 GLU A O 1
ATOM 652 N N . VAL A 1 81 ? -1.257 -10.103 -3.231 1.00 89.12 81 VAL A N 1
ATOM 653 C CA . VAL A 1 81 ? 0.070 -10.732 -3.331 1.00 89.12 81 VAL A CA 1
ATOM 654 C C . VAL A 1 81 ? 0.881 -10.620 -2.042 1.00 89.12 81 VAL A C 1
ATOM 656 O O . VAL A 1 81 ? 1.956 -11.217 -1.936 1.00 89.12 81 VAL A O 1
ATOM 659 N N . ALA A 1 82 ? 0.374 -9.840 -1.089 1.00 82.62 82 ALA A N 1
ATOM 660 C CA . ALA A 1 82 ? 0.999 -9.538 0.180 1.00 82.62 82 ALA A CA 1
ATOM 661 C C . ALA A 1 82 ? 1.156 -10.800 1.039 1.00 82.62 82 ALA A C 1
ATOM 663 O O . ALA A 1 82 ? 0.178 -11.388 1.498 1.00 82.62 82 ALA A O 1
ATOM 664 N N . ASP A 1 83 ? 2.398 -11.176 1.330 1.00 71.12 83 ASP A N 1
ATOM 665 C CA . ASP A 1 83 ? 2.718 -12.228 2.292 1.00 71.12 83 ASP A CA 1
ATOM 666 C C . ASP A 1 83 ? 2.953 -11.621 3.685 1.00 71.12 83 ASP A C 1
ATOM 668 O O . ASP A 1 83 ? 3.873 -10.827 3.886 1.00 71.12 83 ASP A O 1
ATOM 672 N N . ILE A 1 84 ? 2.135 -12.005 4.668 1.00 60.41 84 ILE A N 1
ATOM 673 C CA . ILE A 1 84 ? 2.255 -11.527 6.058 1.00 60.41 84 ILE A CA 1
ATOM 674 C C . ILE A 1 84 ? 3.634 -11.863 6.666 1.00 60.41 84 ILE A C 1
ATOM 676 O O . ILE A 1 84 ? 4.060 -11.195 7.599 1.00 60.41 84 ILE A O 1
ATOM 680 N N . SER A 1 85 ? 4.368 -12.842 6.123 1.00 57.44 85 SER A N 1
ATOM 681 C CA . SER A 1 85 ? 5.688 -13.257 6.624 1.00 57.44 85 SER A CA 1
ATOM 682 C C . SER A 1 85 ? 6.889 -12.410 6.147 1.00 57.44 85 SER A C 1
ATOM 684 O O . SER A 1 85 ? 8.026 -12.714 6.508 1.00 57.44 85 SER A O 1
ATOM 686 N N . SER A 1 86 ? 6.667 -11.354 5.353 1.00 58.19 86 SER A N 1
ATOM 687 C CA . SER A 1 86 ? 7.707 -10.512 4.716 1.00 58.19 86 SER A CA 1
ATOM 688 C C . SER A 1 86 ? 7.565 -9.026 5.146 1.00 58.19 86 SER A C 1
ATOM 690 O O . SER A 1 86 ? 6.613 -8.729 5.869 1.00 58.19 86 SER A O 1
ATOM 692 N N . PRO A 1 87 ? 8.431 -8.048 4.757 1.00 52.66 87 PRO A N 1
ATOM 693 C CA . PRO A 1 87 ? 8.361 -6.640 5.200 1.00 52.66 87 PRO A CA 1
ATOM 694 C C . PRO A 1 87 ? 7.205 -5.847 4.544 1.00 52.66 87 PRO A C 1
ATOM 696 O O . PRO A 1 87 ? 7.329 -4.696 4.142 1.00 52.66 87 PRO A O 1
ATOM 699 N N . ILE A 1 88 ? 6.047 -6.497 4.478 1.00 63.16 88 ILE A N 1
ATOM 700 C CA . ILE A 1 88 ? 4.763 -6.109 3.903 1.00 63.16 88 ILE A CA 1
ATOM 701 C C . ILE A 1 88 ? 3.851 -5.514 4.993 1.00 63.16 88 ILE A C 1
ATOM 703 O O . ILE A 1 88 ? 2.755 -5.041 4.713 1.00 63.16 88 ILE A O 1
ATOM 707 N N . ILE A 1 89 ? 4.317 -5.437 6.247 1.00 76.00 89 ILE A N 1
ATOM 708 C CA . ILE A 1 89 ? 3.642 -4.691 7.325 1.00 76.00 89 ILE A CA 1
ATOM 709 C C . ILE A 1 89 ? 3.297 -3.269 6.857 1.00 76.00 89 ILE A C 1
ATOM 711 O O . ILE A 1 89 ? 2.187 -2.811 7.118 1.00 76.00 89 ILE A O 1
ATOM 715 N N . GLY A 1 90 ? 4.198 -2.629 6.095 1.00 86.19 90 GLY A N 1
ATOM 716 C CA . GLY A 1 90 ? 3.973 -1.334 5.441 1.00 86.19 90 GLY A CA 1
ATOM 717 C C . GLY A 1 90 ? 2.710 -1.301 4.569 1.00 86.19 90 GLY A C 1
ATOM 718 O O . GLY A 1 90 ? 1.905 -0.384 4.675 1.00 86.19 90 GLY A O 1
ATOM 719 N N . THR A 1 91 ? 2.470 -2.346 3.773 1.00 91.81 91 THR A N 1
ATOM 720 C CA . THR A 1 91 ? 1.271 -2.482 2.929 1.00 91.81 91 THR A CA 1
ATOM 721 C C . THR A 1 91 ? -0.009 -2.521 3.754 1.00 91.81 91 THR A C 1
ATOM 723 O O . THR A 1 91 ? -0.975 -1.833 3.433 1.00 91.81 91 THR A O 1
ATOM 726 N N . TYR A 1 92 ? -0.029 -3.313 4.826 1.00 93.31 92 TYR A N 1
ATOM 727 C CA . TYR A 1 92 ? -1.224 -3.467 5.651 1.00 93.31 92 TYR A CA 1
ATOM 728 C C . TYR A 1 92 ? -1.497 -2.236 6.526 1.00 93.31 92 TYR A C 1
ATOM 730 O O . TYR A 1 92 ? -2.656 -1.838 6.649 1.00 93.31 92 TYR A O 1
ATOM 738 N N . ILE A 1 93 ? -0.465 -1.599 7.100 1.00 94.19 93 ILE A N 1
ATOM 739 C CA . ILE A 1 93 ? -0.662 -0.350 7.852 1.00 94.19 93 ILE A CA 1
ATOM 740 C C . ILE A 1 93 ? -1.153 0.764 6.922 1.00 94.19 93 ILE A C 1
ATOM 742 O O . ILE A 1 93 ? -2.137 1.425 7.255 1.00 94.19 93 ILE A O 1
ATOM 746 N N . PHE A 1 94 ? -0.565 0.896 5.728 1.00 95.81 94 PHE A N 1
ATOM 747 C CA . PHE A 1 94 ? -1.003 1.864 4.725 1.00 95.81 94 PHE A CA 1
ATOM 748 C C . PHE A 1 94 ? -2.446 1.608 4.273 1.00 95.81 94 PHE A C 1
ATOM 750 O O . PHE A 1 94 ? -3.249 2.536 4.238 1.00 95.81 94 PHE A O 1
ATOM 757 N N . ALA A 1 95 ? -2.826 0.351 4.018 1.00 96.69 95 ALA A N 1
ATOM 758 C CA . ALA A 1 95 ? -4.213 0.008 3.710 1.00 96.69 95 ALA A CA 1
ATOM 759 C C . ALA A 1 95 ? -5.166 0.411 4.850 1.00 96.69 95 ALA A C 1
ATOM 761 O O . ALA A 1 95 ? -6.225 0.983 4.598 1.00 96.69 95 ALA A O 1
ATOM 762 N N . GLY A 1 96 ? -4.793 0.153 6.107 1.00 97.38 96 GLY A N 1
ATOM 763 C CA . GLY A 1 96 ? -5.583 0.562 7.268 1.00 97.38 96 GLY A CA 1
ATOM 764 C C . GLY A 1 96 ? -5.791 2.078 7.345 1.00 97.38 96 GLY A C 1
ATOM 765 O O . GLY A 1 96 ? -6.915 2.525 7.571 1.00 97.38 96 GLY A O 1
ATOM 766 N N . ILE A 1 97 ? -4.731 2.853 7.097 1.00 97.94 97 ILE A N 1
ATOM 767 C CA . ILE A 1 97 ? -4.768 4.322 7.019 1.00 97.94 97 ILE A CA 1
ATOM 768 C C . ILE A 1 97 ? -5.704 4.773 5.897 1.00 97.94 97 ILE A C 1
ATOM 770 O O . ILE A 1 97 ? -6.668 5.492 6.151 1.00 97.94 97 ILE A O 1
ATOM 774 N N . PHE A 1 98 ? -5.492 4.257 4.686 1.00 98.38 98 PHE A N 1
ATOM 775 C CA . PHE A 1 98 ? -6.304 4.574 3.517 1.00 98.38 98 PHE A CA 1
ATOM 776 C C . PHE A 1 98 ? -7.803 4.373 3.783 1.00 98.38 98 PHE A C 1
ATOM 778 O O . PHE A 1 98 ? -8.618 5.255 3.506 1.00 98.38 98 PHE A O 1
ATOM 785 N N . TYR A 1 99 ? -8.188 3.220 4.338 1.00 98.50 99 TYR A N 1
ATOM 786 C CA . TYR A 1 99 ? -9.596 2.939 4.621 1.00 98.50 99 TYR A CA 1
ATOM 787 C C . TYR A 1 99 ? -10.137 3.765 5.790 1.00 98.50 99 TYR A C 1
ATOM 789 O O . TYR A 1 99 ? -11.313 4.126 5.771 1.00 98.50 99 TYR A O 1
ATOM 797 N N . TYR A 1 100 ? -9.306 4.109 6.779 1.00 98.56 100 TYR A N 1
ATOM 798 C CA . TYR A 1 100 ? -9.710 5.005 7.861 1.00 98.56 100 TYR A CA 1
ATOM 799 C C . TYR A 1 100 ? -10.060 6.397 7.327 1.00 98.56 100 TYR A C 1
ATOM 801 O O . TYR A 1 100 ? -11.125 6.927 7.653 1.00 98.56 100 TYR A O 1
ATOM 809 N N . ASP A 1 101 ? -9.206 6.959 6.472 1.00 98.00 101 ASP A N 1
ATOM 810 C CA . ASP A 1 101 ? -9.402 8.297 5.905 1.00 98.00 101 ASP A CA 1
ATOM 811 C C . ASP A 1 101 ? -10.613 8.353 4.971 1.00 98.00 101 ASP A C 1
ATOM 813 O O . ASP A 1 101 ? -11.342 9.346 4.936 1.00 98.00 101 ASP A O 1
ATOM 817 N N . ASN A 1 102 ? -10.891 7.243 4.284 1.00 97.12 102 ASN A N 1
ATOM 818 C CA . ASN A 1 102 ? -12.093 7.056 3.474 1.00 97.12 102 ASN A CA 1
ATOM 819 C C . ASN A 1 102 ? -13.327 6.608 4.288 1.00 97.12 102 ASN A C 1
ATOM 821 O O . ASN A 1 102 ? -14.362 6.288 3.707 1.00 97.12 102 ASN A O 1
ATOM 825 N N . GLN A 1 103 ? -13.248 6.611 5.625 1.00 97.44 103 GLN A N 1
ATOM 826 C CA . GLN A 1 103 ? -14.337 6.283 6.561 1.00 97.44 103 GLN A CA 1
ATOM 827 C C . GLN A 1 103 ? -14.883 4.845 6.450 1.00 97.44 103 GLN A C 1
ATOM 829 O O . GLN A 1 103 ? -15.930 4.525 7.018 1.00 97.44 103 GLN A O 1
ATOM 834 N N . ASP A 1 104 ? -14.156 3.943 5.788 1.00 97.94 104 ASP A N 1
ATOM 835 C CA . ASP A 1 104 ? -14.425 2.503 5.785 1.00 97.94 104 ASP A CA 1
ATOM 836 C C . ASP A 1 104 ? -13.775 1.869 7.026 1.00 97.94 104 ASP A C 1
ATOM 838 O O . ASP A 1 104 ? -12.755 1.174 6.979 1.00 97.94 104 ASP A O 1
ATOM 842 N N . TYR A 1 105 ? -14.355 2.176 8.187 1.00 97.94 105 TYR A N 1
ATOM 843 C CA . TYR A 1 105 ? -13.791 1.809 9.486 1.00 97.94 105 TYR A CA 1
ATOM 844 C C . TYR A 1 105 ? -13.714 0.298 9.720 1.00 97.94 105 TYR A C 1
ATOM 846 O O . TYR A 1 105 ? -12.866 -0.160 10.487 1.00 97.94 105 TYR A O 1
ATOM 854 N N . ASP A 1 106 ? -14.567 -0.491 9.068 1.00 97.31 106 ASP A N 1
ATOM 855 C CA . ASP A 1 106 ? -14.526 -1.944 9.203 1.00 97.31 106 ASP A CA 1
ATOM 856 C C . ASP A 1 106 ? -13.290 -2.521 8.503 1.00 97.31 106 ASP A C 1
ATOM 858 O O . AS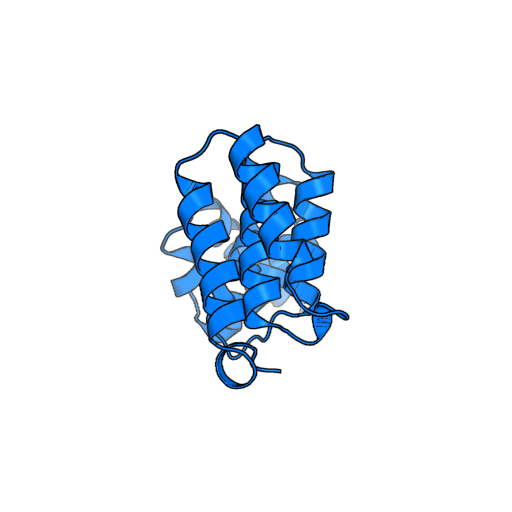P A 1 106 ? -12.546 -3.291 9.121 1.00 97.31 106 ASP A O 1
ATOM 862 N N . LYS A 1 107 ? -12.989 -2.081 7.272 1.00 97.31 107 LYS A N 1
ATOM 863 C CA . LYS A 1 107 ? -11.736 -2.458 6.600 1.00 97.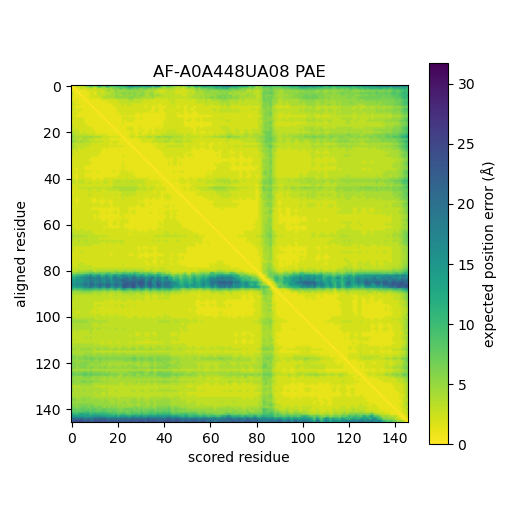31 107 LYS A CA 1
ATOM 864 C C . LYS A 1 107 ? -10.513 -1.871 7.291 1.00 97.31 107 LYS A C 1
ATOM 866 O O . LYS A 1 107 ? -9.518 -2.575 7.452 1.00 97.31 107 LYS A O 1
ATOM 871 N N . ALA A 1 108 ? -10.585 -0.619 7.743 1.00 98.31 108 ALA A N 1
ATOM 872 C CA . ALA A 1 108 ? -9.495 0.004 8.488 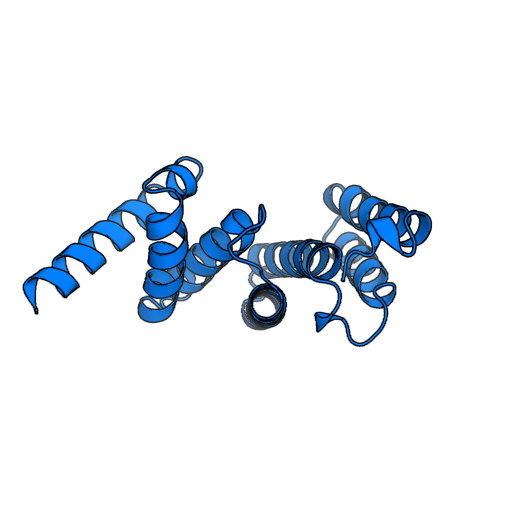1.00 98.31 108 ALA A CA 1
ATOM 873 C C . ALA A 1 108 ? -9.111 -0.842 9.711 1.00 98.31 108 ALA A C 1
ATOM 875 O O . ALA A 1 108 ? -7.949 -1.208 9.888 1.00 98.31 108 ALA A O 1
ATOM 876 N N . TYR A 1 109 ? -10.107 -1.228 10.519 1.00 98.06 109 TYR A N 1
ATOM 877 C CA . TYR A 1 109 ? -9.895 -2.101 11.669 1.00 98.06 109 TYR A CA 1
ATOM 878 C C . TYR A 1 109 ? -9.326 -3.461 11.264 1.00 98.06 109 TYR A C 1
ATOM 880 O O . TYR A 1 109 ? -8.393 -3.931 11.912 1.00 98.06 109 TYR A O 1
ATOM 888 N N . GLN A 1 110 ? -9.852 -4.078 10.201 1.00 96.38 110 GLN A N 1
ATOM 889 C CA . GLN A 1 110 ? -9.368 -5.369 9.715 1.00 96.38 110 GLN A CA 1
ATOM 890 C C . GLN A 1 110 ? -7.858 -5.337 9.439 1.00 96.38 110 GLN A C 1
ATOM 892 O O . GLN A 1 110 ? -7.138 -6.208 9.925 1.00 96.38 110 GLN A O 1
ATOM 897 N N . TYR A 1 111 ? -7.365 -4.339 8.702 1.00 95.81 111 TYR A N 1
ATOM 898 C CA . TYR A 1 111 ? -5.940 -4.256 8.367 1.00 95.81 111 TYR A CA 1
ATOM 899 C C . TYR A 1 111 ? -5.071 -3.822 9.553 1.00 95.81 111 TYR A C 1
ATOM 901 O O . TYR A 1 111 ? -3.983 -4.366 9.748 1.00 95.81 111 TYR A O 1
ATOM 909 N N . PHE A 1 112 ? -5.573 -2.932 10.412 1.00 96.44 112 PHE A N 1
ATOM 910 C CA . PHE A 1 112 ? -4.905 -2.585 11.667 1.00 96.44 112 PHE A CA 1
ATOM 911 C C . PHE A 1 112 ? -4.769 -3.777 12.624 1.00 96.44 112 PHE A C 1
ATOM 913 O O . PHE A 1 112 ? -3.728 -3.938 13.261 1.00 96.44 112 PHE A O 1
ATOM 920 N N . ASP A 1 113 ? -5.776 -4.647 12.710 1.00 95.50 113 ASP A N 1
ATOM 921 C CA . ASP A 1 113 ? -5.728 -5.846 13.551 1.00 95.50 113 ASP A CA 1
ATOM 922 C C . ASP A 1 113 ? -4.725 -6.879 13.015 1.00 95.50 113 ASP A C 1
ATOM 924 O O . ASP A 1 113 ? -4.061 -7.538 13.817 1.00 95.50 113 ASP A O 1
ATOM 928 N N . VAL A 1 114 ? -4.549 -6.979 11.688 1.00 92.06 114 VAL A N 1
ATOM 929 C CA . VAL A 1 114 ? -3.505 -7.821 11.069 1.00 92.06 114 VAL A CA 1
ATOM 930 C C . VAL A 1 114 ? -2.118 -7.394 11.548 1.00 92.06 114 VAL A C 1
ATOM 932 O O . VAL A 1 114 ? -1.399 -8.208 12.128 1.00 92.06 114 VAL A O 1
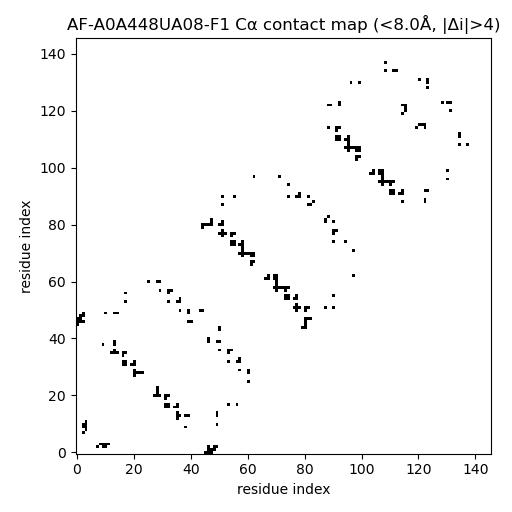ATOM 935 N N . VAL A 1 115 ? -1.757 -6.118 11.380 1.00 91.12 115 VAL A N 1
ATOM 936 C CA . VAL A 1 115 ? -0.413 -5.637 11.757 1.00 91.12 115 VAL A CA 1
ATOM 937 C C . VAL A 1 115 ? -0.202 -5.606 13.269 1.00 91.12 115 VAL A C 1
ATOM 939 O O . VAL A 1 115 ? 0.907 -5.846 13.745 1.00 91.12 115 VAL A O 1
ATOM 942 N N . TYR A 1 116 ? -1.261 -5.374 14.050 1.00 93.44 116 TYR A N 1
ATOM 943 C CA . TYR A 1 116 ? -1.172 -5.421 15.506 1.00 93.44 116 TYR A CA 1
ATOM 944 C C . TYR A 1 116 ? -0.941 -6.838 16.035 1.00 93.44 116 TYR A C 1
ATOM 946 O O . TYR A 1 116 ? -0.178 -7.023 16.981 1.00 93.44 116 TYR A O 1
ATOM 954 N N . LYS A 1 117 ? -1.606 -7.850 15.468 1.00 91.56 117 LYS A N 1
ATOM 955 C CA . LYS A 1 117 ? -1.413 -9.248 15.885 1.00 91.56 117 LYS A CA 1
ATOM 956 C C . LYS A 1 117 ? 0.004 -9.743 15.622 1.00 91.56 117 LYS A C 1
ATOM 958 O O . LYS A 1 117 ? 0.488 -10.576 16.381 1.00 91.56 117 LYS A O 1
ATOM 963 N N . ASP A 1 118 ? 0.633 -9.228 14.574 1.00 88.25 118 ASP A N 1
ATOM 964 C CA . ASP A 1 118 ? 2.011 -9.547 14.223 1.00 88.25 118 ASP A CA 1
ATOM 965 C C . ASP A 1 118 ? 3.026 -8.798 15.108 1.00 88.25 118 ASP A C 1
ATOM 967 O O . ASP A 1 118 ? 3.845 -9.415 15.786 1.00 88.25 118 ASP A O 1
ATOM 971 N N . SER A 1 119 ? 2.929 -7.465 15.163 1.00 89.00 119 SER A N 1
ATOM 972 C CA . SER A 1 119 ? 3.995 -6.595 15.690 1.00 89.00 119 SER A CA 1
ATOM 973 C C . SER A 1 119 ? 3.547 -5.649 16.819 1.00 89.00 119 SER A C 1
ATOM 975 O O . SER A 1 119 ? 4.285 -4.754 17.248 1.00 89.00 119 SER A O 1
ATOM 977 N N . GLY A 1 120 ? 2.332 -5.819 17.341 1.00 92.50 120 GLY A N 1
ATOM 978 C CA . GLY A 1 120 ? 1.781 -4.995 18.414 1.00 92.50 120 GLY A CA 1
ATOM 979 C C . GLY A 1 120 ? 1.644 -3.523 18.018 1.00 92.50 120 GLY A C 1
ATOM 980 O O . GLY A 1 120 ? 1.080 -3.183 16.984 1.00 92.50 120 GLY A O 1
ATOM 981 N N . TYR A 1 121 ? 2.139 -2.621 18.868 1.00 93.31 121 TYR A N 1
ATOM 982 C CA . TYR A 1 121 ? 2.069 -1.174 18.624 1.00 93.31 121 TYR A CA 1
ATOM 983 C C . TYR A 1 121 ? 3.071 -0.675 17.567 1.00 93.31 121 TYR A C 1
ATOM 985 O O . TYR A 1 121 ? 2.889 0.418 17.038 1.00 93.31 121 TYR A O 1
ATOM 993 N N . LEU A 1 122 ? 4.119 -1.446 17.250 1.00 91.31 122 LEU A N 1
ATOM 994 C CA . LEU A 1 122 ? 5.231 -0.984 16.410 1.00 91.31 122 LEU A CA 1
ATOM 995 C C . LEU A 1 122 ? 4.795 -0.383 15.055 1.00 91.31 122 LEU A C 1
ATOM 997 O O . LEU A 1 122 ? 5.289 0.696 14.737 1.00 91.31 122 LEU A O 1
ATOM 1001 N N . PRO A 1 123 ? 3.840 -0.971 14.305 1.00 90.06 123 PRO A N 1
ATOM 1002 C CA . PRO A 1 123 ? 3.389 -0.421 13.022 1.00 90.06 123 PRO A CA 1
ATOM 1003 C C . PRO A 1 123 ? 2.709 0.950 13.126 1.00 90.06 123 PRO A C 1
ATOM 1005 O O . PRO A 1 123 ? 2.657 1.674 12.147 1.00 90.06 123 PRO A O 1
ATOM 1008 N N . PHE A 1 124 ? 2.197 1.327 14.301 1.00 94.75 124 PHE A N 1
ATOM 1009 C CA . PHE A 1 124 ? 1.547 2.624 14.522 1.00 94.75 124 PHE A CA 1
ATOM 1010 C C . PHE A 1 124 ? 2.519 3.700 15.016 1.00 94.75 124 PHE A C 1
ATOM 1012 O O . PHE A 1 124 ? 2.128 4.854 15.166 1.00 94.75 124 PHE A O 1
ATOM 1019 N N . ALA A 1 125 ? 3.759 3.336 15.358 1.00 92.94 125 ALA A N 1
ATOM 1020 C CA . ALA A 1 125 ? 4.673 4.235 16.057 1.00 92.94 125 ALA A CA 1
ATOM 1021 C C . ALA A 1 125 ? 5.138 5.421 15.194 1.00 92.94 125 ALA A C 1
ATOM 1023 O O . ALA A 1 125 ? 5.423 6.483 15.750 1.00 92.94 125 ALA A O 1
ATOM 1024 N N . SER A 1 126 ? 5.210 5.232 13.873 1.00 89.19 126 SER A N 1
ATOM 1025 C CA . SER A 1 126 ? 5.540 6.257 12.872 1.00 89.19 126 SER A CA 1
ATOM 1026 C C . SER A 1 126 ? 4.331 7.050 12.376 1.00 89.19 126 SER A C 1
ATOM 1028 O O . SER A 1 126 ? 4.517 8.079 11.732 1.00 89.19 126 SER A O 1
ATOM 1030 N N . GLU A 1 127 ? 3.117 6.603 12.693 1.00 94.44 127 GLU A N 1
ATOM 1031 C CA . GLU A 1 127 ? 1.884 7.119 12.102 1.00 94.44 127 GLU A CA 1
ATOM 1032 C C . GLU A 1 127 ? 1.186 8.144 13.002 1.00 94.44 127 GLU A C 1
ATOM 1034 O O . GLU A 1 127 ? 1.507 8.309 14.188 1.00 94.44 127 GLU A O 1
ATOM 1039 N N . ASP A 1 128 ? 0.177 8.830 12.458 1.00 96.75 128 ASP A N 1
ATOM 1040 C CA . ASP A 1 128 ? -0.655 9.712 13.271 1.00 96.75 128 ASP A CA 1
ATOM 1041 C C . ASP A 1 128 ? -1.352 8.917 14.394 1.00 96.75 128 ASP A C 1
ATOM 1043 O O . ASP A 1 128 ? -1.919 7.832 14.219 1.00 96.75 128 ASP A O 1
ATOM 1047 N N . LYS A 1 129 ? -1.339 9.494 15.598 1.00 96.62 129 LYS A N 1
ATOM 1048 C CA . LYS A 1 129 ? -1.938 8.913 16.802 1.00 96.62 129 LYS A CA 1
ATOM 1049 C C . LYS A 1 129 ? -3.439 8.654 16.655 1.00 96.62 129 LYS A C 1
ATOM 1051 O O . LYS A 1 129 ? -3.970 7.889 17.465 1.00 96.62 129 LYS A O 1
ATOM 1056 N N . ILE A 1 130 ? -4.132 9.287 15.703 1.00 98.06 130 ILE A N 1
ATOM 1057 C CA . ILE A 1 130 ? -5.548 9.008 15.419 1.00 98.06 130 ILE A CA 1
ATOM 1058 C C . ILE A 1 130 ? -5.776 7.533 15.076 1.00 98.06 130 ILE A C 1
ATOM 1060 O O . ILE A 1 130 ? -6.709 6.942 15.622 1.00 98.06 130 ILE A O 1
ATOM 1064 N N . TYR A 1 131 ? -4.888 6.903 14.300 1.00 98.19 131 TYR A N 1
ATOM 1065 C CA . TYR A 1 131 ? -5.057 5.516 13.856 1.00 98.19 131 TYR A CA 1
ATOM 1066 C C . TYR A 1 131 ? -4.946 4.538 15.028 1.00 98.19 131 TYR A C 1
ATOM 1068 O O . TYR A 1 131 ? -5.791 3.661 15.213 1.00 98.19 131 TYR A O 1
ATOM 1076 N N . TRP A 1 132 ? -3.960 4.749 15.907 1.00 97.94 132 TRP A N 1
ATOM 1077 C CA . TRP A 1 132 ? -3.809 3.950 17.125 1.00 97.94 132 TRP A CA 1
ATOM 1078 C C . TRP A 1 132 ? -4.973 4.132 18.104 1.00 97.94 132 TRP A C 1
ATOM 1080 O O . TRP A 1 132 ? -5.429 3.167 18.724 1.00 97.94 132 TRP A O 1
ATOM 1090 N N . LYS A 1 133 ? -5.460 5.369 18.271 1.00 98.12 133 LYS A N 1
ATOM 1091 C CA . LYS A 1 133 ? -6.629 5.653 19.118 1.00 98.12 133 LYS A CA 1
ATOM 1092 C C . LYS A 1 133 ? -7.869 4.941 18.588 1.00 98.12 133 LYS A C 1
ATOM 1094 O O . LYS A 1 133 ? -8.545 4.273 19.366 1.00 98.12 133 LYS A O 1
ATOM 1099 N N . PHE A 1 134 ? -8.113 5.048 17.283 1.00 98.38 134 PHE A N 1
ATOM 1100 C CA . PHE A 1 134 ? -9.205 4.366 16.603 1.00 98.38 134 PHE A CA 1
ATOM 1101 C C . PHE A 1 134 ? -9.138 2.851 16.812 1.00 98.38 134 PHE A C 1
ATOM 1103 O O . PHE A 1 134 ? -10.097 2.260 17.305 1.00 98.38 134 PHE A O 1
ATOM 1110 N N . TYR A 1 135 ? -7.996 2.231 16.503 1.00 98.19 135 TYR A N 1
ATOM 1111 C CA . TYR A 1 135 ? -7.846 0.782 16.603 1.00 98.19 135 TYR A CA 1
ATOM 1112 C C . TYR A 1 135 ? -8.098 0.272 18.029 1.00 98.19 135 TYR A C 1
ATOM 1114 O O . TYR A 1 135 ? -8.853 -0.686 18.211 1.00 98.19 135 TYR A O 1
ATOM 1122 N N . LYS A 1 136 ? -7.531 0.933 19.051 1.00 97.31 136 LYS A N 1
ATOM 1123 C CA . LYS A 1 136 ? -7.761 0.560 20.456 1.00 97.31 136 LYS A CA 1
ATOM 1124 C C . LYS A 1 136 ? -9.229 0.623 20.845 1.00 97.31 136 LYS A C 1
ATOM 1126 O O . LYS A 1 136 ? -9.753 -0.363 21.354 1.00 97.31 136 LYS A O 1
ATOM 1131 N N . GLN A 1 137 ? -9.882 1.752 20.572 1.00 97.44 137 GLN A N 1
ATOM 1132 C CA . GLN A 1 137 ? -11.292 1.932 20.903 1.00 97.44 137 GLN A CA 1
ATOM 1133 C C . GLN A 1 137 ? -12.148 0.859 20.219 1.00 97.44 137 GLN A C 1
ATOM 1135 O O . GLN A 1 137 ? -12.953 0.193 20.866 1.00 97.44 137 GLN A O 1
ATOM 1140 N N . ARG A 1 138 ? -11.929 0.631 18.919 1.00 96.94 138 ARG A N 1
ATOM 1141 C CA . ARG A 1 138 ? -12.684 -0.361 18.149 1.00 96.94 138 ARG A CA 1
ATOM 1142 C C . ARG A 1 138 ? -12.463 -1.783 18.665 1.00 96.94 138 ARG A C 1
ATOM 1144 O O . ARG A 1 138 ? -13.408 -2.565 18.716 1.00 96.94 138 ARG A O 1
ATOM 1151 N N . LYS A 1 139 ? -11.238 -2.123 19.080 1.00 95.75 139 LYS A N 1
ATOM 1152 C CA . LYS A 1 139 ? -10.924 -3.427 19.681 1.00 95.75 139 LYS A CA 1
ATOM 1153 C C . LYS A 1 139 ? -11.667 -3.635 21.004 1.00 95.75 139 LYS A C 1
ATOM 1155 O O . LYS A 1 139 ? -12.308 -4.667 21.172 1.00 95.75 139 LYS A O 1
ATOM 1160 N N . GLU A 1 140 ? -11.644 -2.644 21.895 1.00 95.50 140 GLU A N 1
ATOM 1161 C CA . GLU A 1 140 ? -12.364 -2.677 23.178 1.00 95.50 140 GLU A CA 1
ATOM 1162 C C . GLU A 1 140 ? -13.885 -2.821 22.981 1.00 95.50 140 GLU A C 1
ATOM 1164 O O . GLU A 1 140 ? -14.533 -3.630 23.649 1.00 95.50 140 GLU A O 1
ATOM 1169 N N . GLU A 1 141 ? -14.464 -2.095 22.020 1.00 94.81 141 GLU A N 1
ATOM 1170 C CA . GLU A 1 141 ? -15.885 -2.196 21.653 1.00 94.81 141 GLU A CA 1
ATOM 1171 C C . GLU A 1 141 ? -16.283 -3.586 21.137 1.00 94.81 141 GLU A C 1
ATOM 1173 O O . GLU A 1 141 ? -17.425 -4.007 21.318 1.00 94.81 141 GLU A O 1
ATOM 1178 N N . LEU A 1 142 ? -15.379 -4.283 20.447 1.00 92.69 142 LEU A N 1
ATOM 1179 C CA . LEU A 1 142 ? -15.637 -5.614 19.898 1.00 92.69 142 LEU A CA 1
ATOM 1180 C C . LEU A 1 142 ? -15.433 -6.716 20.939 1.00 92.69 142 LEU A C 1
ATOM 1182 O O . LEU A 1 142 ? -16.185 -7.688 20.942 1.00 92.69 142 LEU A O 1
ATOM 1186 N N . ASP A 1 143 ? -14.454 -6.568 21.831 1.00 91.00 143 ASP A N 1
ATOM 1187 C CA . ASP A 1 143 ? -14.202 -7.542 22.894 1.00 91.00 143 ASP A CA 1
ATOM 1188 C C . ASP A 1 143 ? -15.231 -7.446 24.031 1.00 91.00 143 ASP A C 1
ATOM 1190 O O . ASP A 1 143 ? -15.580 -8.464 24.615 1.00 91.00 143 ASP A O 1
ATOM 1194 N N . SER A 1 144 ? -15.799 -6.265 24.289 1.00 86.00 144 SER A N 1
ATOM 1195 C CA . SER A 1 144 ? -16.898 -6.078 25.256 1.00 86.00 144 SER A CA 1
ATOM 1196 C C . SER A 1 144 ? -18.258 -6.623 24.791 1.00 86.00 144 SER A C 1
ATOM 1198 O O . SER A 1 144 ? -19.197 -6.691 25.584 1.00 86.00 144 SER A O 1
ATOM 1200 N N . LYS A 1 145 ? -18.379 -7.007 23.514 1.00 78.25 145 LYS A N 1
ATOM 1201 C CA . LYS A 1 145 ? -19.589 -7.601 22.917 1.00 78.25 145 LYS A CA 1
ATOM 1202 C C . LYS A 1 145 ? -19.531 -9.131 22.796 1.00 78.25 145 LYS A C 1
ATOM 1204 O O . LYS A 1 145 ? -20.506 -9.713 22.318 1.00 78.25 145 LYS A O 1
ATOM 1209 N N . LYS A 1 146 ? -18.411 -9.761 23.162 1.00 62.50 146 LYS A N 1
ATOM 1210 C CA . LYS A 1 146 ? -18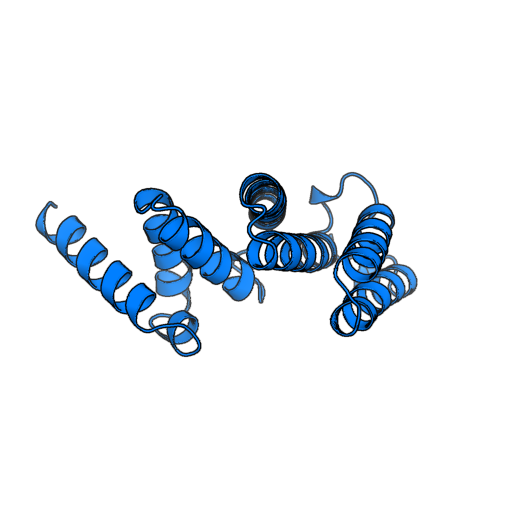.232 -11.222 23.191 1.00 62.50 146 LYS A CA 1
ATOM 1211 C C . LYS A 1 146 ? -18.557 -11.778 24.570 1.00 62.50 146 LYS A C 1
ATOM 1213 O O . LYS A 1 146 ? -19.082 -12.911 24.605 1.00 62.50 146 LYS A O 1
#

Secondary structure (DSSP, 8-state):
--HHHH-HHHHHHHHHHHHHHTTS-HHHHHHHHHHHHHHSPSSGGG-HHHHHHHHHHHHHHHHHTT-HHHHHHHHHHHHHH--TTSTTHHHHHHHHHHHHHTT-HHHHHHHHHHHHHHHTTGGGTTS-HHHHHHHHHHHHHHHTT-

Organism: NCBI:txid326522

Radius of gyration: 16.29 Å; Cα contacts (8 Å, |Δi|>4): 159; chains: 1; bounding box: 38×32×42 Å

InterPro domains:
  IPR011990 Tetratricopeptide-like helical domain superfamily [G3DSA:1.25.40.10] (15-146)
  IPR011990 Tetratricopeptide-like helical domain superfamily [SSF48452] (24-133)

pLDDT: mean 93.53, std 8.43, range [52.66, 98.75]

Sequence (146 aa):
MNLETINPKLESEINELVCESHSKDFSERESLLKKAFDLIPKPVNQWSHPTTMVTIALAELFYDANQQEEAEKWIKLALEVADISSPIIGTYIFAGIFYYDNQDYDKAYQYFDVVYKDSGYLPFASEDKIYWKFYKQRKEELDSKK

Foldseek 3Di:
DECCVVPVPLVVQLVVLQVVLVVDDLVSSLVSLVVSVVSQDPPNLVHLVSLLSSLCSQLVSCVVVVVLVSNVVSLVSNVSNDDLVDPCLVSLQVQLVSCVVVVVLVSNLVSVVSSCVVPNCVSCPPDPVVSVVSNVVVVVVVVVVD

Nearest PDB structures (foldseek):
  3esk-assembly1_A  TM=6.258E-01  e=2.131E-02  Homo sapiens
  2nc9-assembly1_A  TM=5.804E-01  e=1.070E-02  Homo sapiens
  7kw7-assembly1_E  TM=6.355E-01  e=3.488E-02  Homo sapiens
  3fwv-assembly2_B  TM=5.219E-01  e=2.471E-02  Homo sapiens
  4d0p-assembly1_A  TM=6.724E-01  e=1.255E-01  Homo sapiens

Solvent-accessible surface area (backbone atoms only — not comparable to full-atom values): 7885 Å² total; per-residue (Å²): 93,63,50,59,80,77,41,43,67,61,43,48,53,34,52,50,31,51,62,59,24,77,81,47,56,73,71,58,20,51,51,33,34,51,52,32,50,70,68,49,65,83,67,50,72,50,31,31,65,68,42,31,56,40,24,44,57,50,15,52,56,25,46,77,69,70,36,56,71,64,12,51,55,26,45,51,58,20,58,76,32,57,51,89,92,49,95,40,55,62,58,35,45,49,50,14,50,55,27,43,79,70,65,39,53,68,59,11,42,54,29,44,50,54,44,30,74,75,54,48,65,62,76,48,70,88,48,66,66,65,59,54,51,49,47,52,54,54,48,54,62,53,61,76,73,109